Protein AF-A0A2N0YYN2-F1 (afdb_monomer_lite)

InterPro domains:
  IPR015915 Kelch-type beta-propeller [G3DSA:2.120.10.80] (4-138)
  IPR015915 Kelch-type beta-propeller [SSF117281] (24-79)

Sequence (158 aa):
MNWEFVTIPNTLSGDALEVFIEIINNKLYYVARGSNSIGCYDLVSGTWSSFVSIPEIMTSKPSLVVYNSKLYLLHNTNNSLTTSWGTLGRSATAIREVNLTDLSFSNVVELQSSTGLHYTCPVEYKGDLYMSFSEDRRKLNKDQLRSNIGFFPIVFSQ

Radius of gyration: 16.11 Å; chains: 1; bounding box: 48×36×47 Å

Structure (mmCIF, N/CA/C/O backbone):
data_AF-A0A2N0YYN2-F1
#
_entry.id   AF-A0A2N0YYN2-F1
#
loop_
_atom_site.group_PDB
_atom_site.id
_atom_site.type_symbol
_atom_site.label_atom_id
_atom_site.label_alt_id
_atom_site.label_comp_id
_atom_site.label_asym_id
_atom_site.label_entity_id
_atom_site.label_seq_id
_atom_site.pdbx_PDB_ins_code
_atom_site.Cartn_x
_atom_site.Cartn_y
_atom_site.Cartn_z
_atom_site.occupancy
_atom_site.B_iso_or_equiv
_atom_site.auth_seq_id
_atom_site.auth_comp_id
_atom_site.auth_asym_id
_atom_site.auth_atom_id
_atom_site.pdbx_PDB_model_num
ATOM 1 N N . MET A 1 1 ? -27.983 2.858 9.299 1.00 75.75 1 MET A N 1
ATOM 2 C CA . MET A 1 1 ? -26.545 2.955 8.981 1.00 75.75 1 MET A CA 1
ATOM 3 C C . MET A 1 1 ? -26.087 4.312 9.468 1.00 75.75 1 MET A C 1
ATOM 5 O O . MET A 1 1 ? -26.654 5.301 9.020 1.00 75.75 1 MET A O 1
ATOM 9 N N . ASN A 1 2 ? -25.158 4.345 10.420 1.00 89.12 2 ASN A N 1
ATOM 10 C CA . ASN A 1 2 ? -24.594 5.587 10.943 1.00 89.12 2 ASN A CA 1
ATOM 11 C C . ASN A 1 2 ? -23.218 5.776 10.309 1.00 89.12 2 ASN A C 1
ATOM 13 O O . ASN A 1 2 ? -22.480 4.805 10.156 1.00 89.12 2 ASN A O 1
ATOM 17 N N . TRP A 1 3 ? -22.913 7.004 9.907 1.00 88.56 3 TRP A N 1
ATOM 18 C CA . TRP A 1 3 ? -21.588 7.373 9.427 1.00 88.56 3 TRP A CA 1
ATOM 19 C C . TRP A 1 3 ? -20.784 7.925 10.598 1.00 88.56 3 TRP A C 1
ATOM 21 O O . TRP A 1 3 ? -21.277 8.785 11.328 1.00 88.56 3 TRP A O 1
ATOM 31 N N . GLU A 1 4 ? -19.555 7.450 10.750 1.00 86.88 4 GLU A N 1
ATOM 32 C CA . GLU A 1 4 ? -18.588 7.971 11.712 1.00 86.88 4 GLU A CA 1
ATOM 33 C C . GLU A 1 4 ? -17.430 8.617 10.952 1.00 86.88 4 GLU A C 1
ATOM 35 O O . GLU A 1 4 ? -17.002 8.123 9.907 1.00 86.88 4 GLU A O 1
ATOM 40 N N . PHE A 1 5 ? -16.943 9.745 11.465 1.00 89.00 5 PHE A N 1
ATOM 41 C CA . PHE A 1 5 ? -15.829 10.479 10.877 1.00 89.00 5 PHE A CA 1
ATOM 42 C C . PHE A 1 5 ? -14.621 10.373 11.801 1.00 89.00 5 PHE A C 1
ATOM 44 O O . PHE A 1 5 ? -14.684 10.783 12.959 1.00 89.00 5 PHE A O 1
ATOM 51 N N . VAL A 1 6 ? -13.516 9.853 11.272 1.00 89.38 6 VAL A N 1
ATOM 52 C CA . VAL A 1 6 ? -12.231 9.782 11.970 1.00 89.38 6 VAL A CA 1
ATOM 53 C C . VAL A 1 6 ? -11.255 10.721 11.275 1.00 89.38 6 VAL A C 1
ATOM 55 O O . VAL A 1 6 ? -11.018 10.610 10.073 1.00 89.38 6 VAL A O 1
ATOM 58 N N . THR A 1 7 ? -10.682 11.647 12.039 1.00 89.75 7 THR A N 1
ATOM 59 C CA . THR A 1 7 ? -9.686 12.595 11.534 1.00 89.75 7 THR A CA 1
ATOM 60 C C . THR A 1 7 ? -8.284 12.018 11.692 1.00 89.75 7 THR A C 1
ATOM 62 O O . THR A 1 7 ? -7.961 11.386 12.700 1.00 89.75 7 THR A O 1
ATOM 65 N N . ILE A 1 8 ? -7.436 12.254 10.695 1.00 87.50 8 ILE A N 1
ATOM 66 C CA . ILE A 1 8 ? -6.016 11.904 10.745 1.00 87.50 8 ILE A CA 1
ATOM 67 C C . ILE A 1 8 ? -5.304 12.883 11.697 1.00 87.50 8 ILE A C 1
ATOM 69 O O . ILE A 1 8 ? -5.593 14.082 11.647 1.00 87.50 8 ILE A O 1
ATOM 73 N N . PRO A 1 9 ? -4.380 12.430 12.562 1.00 85.94 9 PRO A N 1
ATOM 74 C CA . PRO A 1 9 ? -3.667 13.314 13.474 1.00 85.94 9 PRO A CA 1
ATOM 75 C C . PRO A 1 9 ? -2.892 14.397 12.717 1.00 85.94 9 PRO A C 1
ATOM 77 O O . PRO A 1 9 ? -2.238 14.120 11.712 1.00 85.94 9 PRO A O 1
ATOM 80 N N . ASN A 1 10 ? -2.893 15.624 13.243 1.00 80.00 10 ASN A N 1
ATOM 81 C CA . ASN A 1 10 ? -2.135 16.752 12.683 1.00 80.00 10 ASN A CA 1
ATOM 82 C C . ASN A 1 10 ? -0.625 16.674 13.007 1.00 80.00 10 ASN A C 1
ATOM 84 O O . ASN A 1 10 ? 0.011 17.673 13.329 1.00 80.00 10 ASN A O 1
ATOM 88 N N . THR A 1 11 ? -0.068 15.462 13.015 1.00 76.12 11 THR A N 1
ATOM 89 C CA . THR A 1 11 ? 1.354 15.178 13.261 1.00 76.12 11 THR A CA 1
ATOM 90 C C . THR A 1 11 ? 2.124 14.917 11.970 1.00 76.12 11 THR A C 1
ATOM 92 O O . THR A 1 11 ? 3.347 14.794 11.999 1.00 76.12 11 THR A O 1
ATOM 95 N N . LEU A 1 12 ? 1.424 14.835 10.837 1.00 74.56 12 LEU A N 1
ATOM 96 C CA . LEU A 1 12 ? 2.025 14.671 9.522 1.00 74.56 12 LEU A CA 1
ATOM 97 C C . LEU A 1 12 ? 2.669 15.982 9.061 1.00 74.56 12 LEU A C 1
ATOM 99 O O . LEU A 1 12 ? 2.037 17.035 9.082 1.00 74.56 12 LEU A O 1
ATOM 103 N N . SER A 1 13 ? 3.920 15.913 8.610 1.00 70.56 13 SER A N 1
ATOM 104 C CA . SER A 1 13 ? 4.535 16.989 7.835 1.00 70.56 13 SER A CA 1
ATOM 105 C C . SER A 1 13 ? 4.168 16.835 6.354 1.00 70.56 13 SER A C 1
ATOM 107 O O . SER A 1 13 ? 4.071 15.718 5.851 1.00 70.56 13 SER A O 1
ATOM 109 N N . GLY A 1 14 ? 3.971 17.950 5.645 1.00 73.25 14 GLY A N 1
ATOM 110 C CA . GLY A 1 14 ? 3.668 17.957 4.207 1.00 73.25 14 GLY A CA 1
ATOM 111 C C . GLY A 1 14 ? 2.183 17.806 3.851 1.00 73.25 14 GLY A C 1
ATOM 112 O O . GLY A 1 14 ? 1.323 17.615 4.708 1.00 73.25 14 GLY A O 1
ATOM 113 N N . ASP A 1 15 ? 1.880 17.921 2.556 1.00 76.94 15 ASP A N 1
ATOM 114 C CA . ASP A 1 15 ? 0.510 17.855 2.040 1.00 76.94 15 ASP A CA 1
ATOM 115 C C . ASP A 1 15 ? 0.011 16.403 1.955 1.00 76.94 15 ASP A C 1
ATOM 117 O O . ASP A 1 15 ? 0.682 15.525 1.411 1.00 76.94 15 ASP A O 1
ATOM 121 N N . ALA A 1 16 ? -1.216 16.131 2.399 1.00 77.56 16 ALA A N 1
ATOM 122 C CA . ALA A 1 16 ? -1.868 14.846 2.151 1.00 77.56 16 ALA A CA 1
ATOM 123 C C . ALA A 1 16 ? -2.356 14.768 0.691 1.00 77.56 16 ALA A C 1
ATOM 125 O O . ALA A 1 16 ? -3.507 15.060 0.374 1.00 77.56 16 ALA A O 1
ATOM 126 N N . LEU A 1 17 ? -1.456 14.392 -0.219 1.00 83.00 17 LEU A N 1
ATOM 127 C CA . LEU A 1 17 ? -1.764 14.167 -1.634 1.00 83.00 17 LEU A CA 1
ATOM 128 C C . LEU A 1 17 ? -1.956 12.677 -1.914 1.00 83.00 17 LEU A C 1
ATOM 130 O O . LEU A 1 17 ? -1.156 11.875 -1.442 1.00 83.00 17 LEU A O 1
ATOM 134 N N . GLU A 1 18 ? -2.945 12.336 -2.747 1.00 87.12 18 GLU A N 1
ATOM 135 C CA . GLU A 1 18 ? -3.150 10.978 -3.283 1.00 87.12 18 GLU A CA 1
ATOM 136 C C . GLU A 1 18 ? -3.145 9.901 -2.175 1.00 87.12 18 GLU A C 1
ATOM 138 O O . GLU A 1 18 ? -2.177 9.165 -1.993 1.00 87.12 18 GLU A O 1
ATOM 143 N N . VAL A 1 19 ? -4.242 9.856 -1.415 1.00 88.56 19 VAL A N 1
ATOM 144 C CA . VAL A 1 19 ? -4.428 9.000 -0.233 1.00 88.56 19 VAL A CA 1
ATOM 145 C C . VAL A 1 19 ? -4.819 7.572 -0.606 1.00 88.56 19 VAL A C 1
ATOM 147 O O . VAL A 1 19 ? -5.607 7.365 -1.532 1.00 88.56 19 VAL A O 1
ATOM 150 N N . PHE A 1 20 ? -4.340 6.613 0.187 1.00 93.81 20 PHE A N 1
ATOM 151 C CA . PHE A 1 20 ? -4.833 5.240 0.210 1.00 93.81 20 PHE A CA 1
ATOM 152 C C . PHE A 1 20 ? -5.036 4.721 1.611 1.00 93.81 20 PHE A C 1
ATOM 154 O O . PHE A 1 20 ? -4.330 5.102 2.547 1.00 93.81 20 PHE A O 1
ATOM 161 N N . ILE A 1 21 ? -5.972 3.783 1.691 1.00 95.19 21 ILE A N 1
ATOM 162 C CA . ILE A 1 21 ? -6.216 2.985 2.873 1.00 95.19 21 ILE A CA 1
ATOM 163 C C . ILE A 1 21 ? -6.298 1.512 2.502 1.00 95.19 21 ILE A C 1
ATOM 165 O O . ILE A 1 21 ? -6.686 1.180 1.384 1.00 95.19 21 ILE A O 1
ATOM 169 N N . GLU A 1 22 ? -5.963 0.655 3.454 1.00 97.31 22 GLU A N 1
ATOM 170 C CA . GLU A 1 22 ? -6.217 -0.781 3.381 1.00 97.31 22 GLU A CA 1
ATOM 171 C C . GLU A 1 22 ? -6.487 -1.320 4.788 1.00 97.31 22 GLU A C 1
ATOM 173 O O . GLU A 1 22 ? -5.978 -0.767 5.767 1.00 97.31 22 GLU A O 1
ATOM 178 N N . ILE A 1 23 ? -7.304 -2.366 4.911 1.00 97.06 23 ILE A N 1
ATOM 179 C CA . ILE A 1 23 ? -7.708 -2.913 6.212 1.00 97.06 23 ILE A CA 1
ATOM 180 C C . ILE A 1 23 ? -7.200 -4.346 6.375 1.00 97.06 23 ILE A C 1
ATOM 182 O O . ILE A 1 23 ? -7.495 -5.224 5.571 1.00 97.06 23 ILE A O 1
ATOM 186 N N . ILE A 1 24 ? -6.496 -4.604 7.478 1.00 97.75 24 ILE A N 1
ATOM 187 C CA . ILE A 1 24 ? -6.104 -5.952 7.911 1.00 97.75 24 ILE A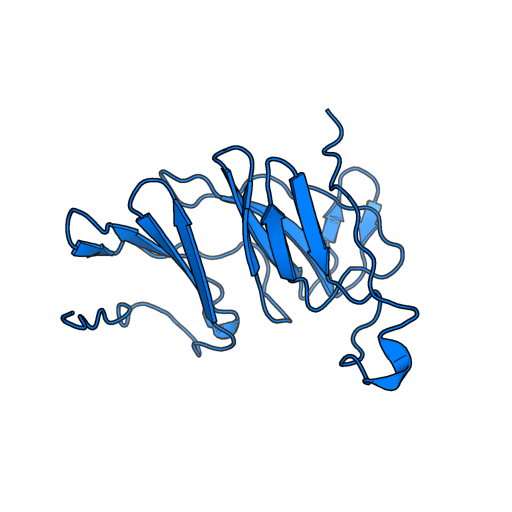 CA 1
ATOM 188 C C . ILE A 1 24 ? -6.074 -6.026 9.438 1.00 97.75 24 ILE A C 1
ATOM 190 O O . ILE A 1 24 ? -5.675 -5.075 10.103 1.00 97.75 24 ILE A O 1
ATOM 194 N N . ASN A 1 25 ? -6.505 -7.155 10.009 1.00 96.81 25 ASN A N 1
ATOM 195 C CA . ASN A 1 25 ? -6.457 -7.428 11.453 1.00 96.81 25 ASN A CA 1
ATOM 196 C C . ASN A 1 25 ? -7.071 -6.315 12.329 1.00 96.81 25 ASN A C 1
ATOM 198 O O . ASN A 1 25 ? -6.479 -5.907 13.326 1.00 96.81 25 ASN A O 1
ATOM 202 N N . ASN A 1 26 ? -8.255 -5.817 11.951 1.00 97.19 26 ASN A N 1
ATOM 203 C CA . ASN A 1 26 ? -8.953 -4.705 12.616 1.00 97.19 26 ASN A CA 1
ATOM 204 C C . ASN A 1 26 ? -8.141 -3.400 12.696 1.00 97.19 26 ASN A C 1
ATOM 206 O O . ASN A 1 26 ? -8.391 -2.557 13.557 1.00 97.19 26 ASN A O 1
ATOM 210 N N . LYS A 1 27 ? -7.182 -3.212 11.791 1.00 97.56 27 LYS A N 1
ATOM 211 C CA . LYS A 1 27 ? -6.423 -1.974 11.650 1.00 97.56 27 LYS A CA 1
ATOM 212 C C . LYS A 1 27 ? -6.587 -1.434 10.238 1.00 97.56 27 LYS A C 1
ATOM 214 O O . LYS A 1 27 ? -6.484 -2.179 9.265 1.00 97.56 27 LYS A O 1
ATOM 219 N N . LEU A 1 28 ? -6.841 -0.136 10.140 1.00 97.31 28 LEU A N 1
ATOM 220 C CA . LEU A 1 28 ? -6.830 0.612 8.889 1.00 97.31 28 LEU A CA 1
ATOM 221 C C . LEU A 1 28 ? -5.450 1.234 8.728 1.00 97.31 28 LEU A C 1
ATOM 223 O O . LEU A 1 28 ? -5.034 2.042 9.551 1.00 97.31 28 LEU A O 1
ATOM 227 N N . TYR A 1 29 ? -4.744 0.872 7.670 1.00 97.56 29 TYR A N 1
ATOM 228 C CA . TYR A 1 29 ? -3.454 1.444 7.312 1.00 97.56 29 TYR A CA 1
ATOM 229 C C . TYR A 1 29 ? -3.683 2.597 6.355 1.00 97.56 29 TYR A C 1
ATOM 231 O O . TYR A 1 29 ? -4.495 2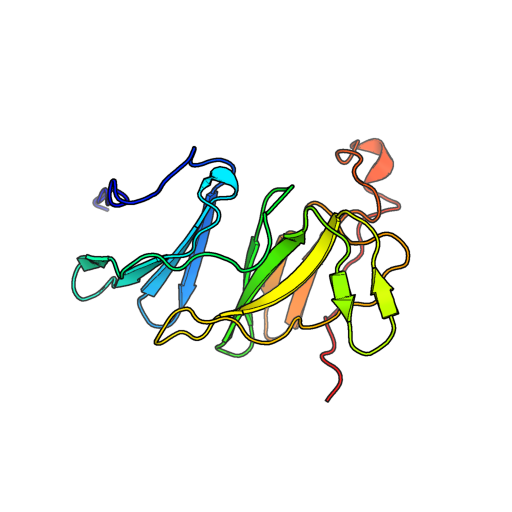.484 5.445 1.00 97.56 29 TYR A O 1
ATOM 239 N N . TYR A 1 30 ? -2.985 3.704 6.571 1.00 95.38 30 TYR A N 1
ATOM 240 C CA . TYR A 1 30 ? -3.125 4.937 5.811 1.00 95.38 30 TYR A CA 1
ATOM 241 C C . TYR A 1 30 ? -1.769 5.360 5.263 1.00 95.38 30 TYR A C 1
ATOM 243 O O . TYR A 1 30 ? -0.789 5.439 6.007 1.00 95.38 30 TYR A O 1
ATOM 251 N N . VAL A 1 31 ? -1.737 5.706 3.980 1.00 94.38 31 VAL A N 1
ATOM 252 C CA . VAL A 1 31 ? -0.577 6.318 3.332 1.00 94.38 31 VAL A CA 1
ATOM 253 C C . VAL A 1 31 ? -1.021 7.481 2.452 1.00 94.38 31 VAL A C 1
ATOM 255 O O . VAL A 1 31 ? -2.060 7.427 1.792 1.00 94.38 31 VAL A O 1
ATOM 258 N N . ALA A 1 32 ? -0.212 8.536 2.421 1.00 90.56 32 ALA A N 1
ATOM 259 C CA . ALA A 1 32 ? -0.367 9.641 1.486 1.00 90.56 32 ALA A CA 1
ATOM 260 C C . ALA A 1 32 ? 0.988 10.001 0.882 1.00 90.56 32 ALA A C 1
ATOM 262 O O . ALA A 1 32 ? 2.006 10.020 1.577 1.00 90.56 32 ALA A O 1
ATOM 263 N N . ARG A 1 33 ? 1.002 10.322 -0.416 1.00 88.75 33 ARG A N 1
ATOM 264 C CA . ARG A 1 33 ? 2.237 10.627 -1.145 1.00 88.75 33 ARG A CA 1
ATOM 265 C C . ARG A 1 33 ? 3.001 11.787 -0.509 1.00 88.75 33 ARG A C 1
ATOM 267 O O . ARG A 1 33 ? 4.202 11.687 -0.293 1.00 88.75 33 ARG A O 1
ATOM 274 N N . GLY A 1 34 ? 2.318 12.900 -0.249 1.00 85.69 34 GLY A N 1
ATOM 275 C CA . GLY A 1 34 ? 2.994 14.134 0.158 1.00 85.69 34 GLY A CA 1
ATOM 276 C C . GLY A 1 34 ? 3.444 14.166 1.622 1.00 85.69 34 GLY A C 1
ATOM 277 O O . GLY A 1 34 ? 4.368 14.914 1.925 1.00 85.69 34 GLY A O 1
ATOM 278 N N . SER A 1 35 ? 2.892 13.313 2.496 1.00 89.06 35 SER A N 1
ATOM 279 C CA . SER A 1 35 ? 3.398 13.149 3.868 1.00 89.06 35 SER A CA 1
ATOM 280 C C . SER A 1 35 ? 4.553 12.152 3.985 1.00 89.06 35 SER A C 1
ATOM 282 O O . SER A 1 35 ? 5.188 12.056 5.034 1.00 89.06 35 SER A O 1
ATOM 284 N N . ASN A 1 36 ? 4.804 11.372 2.928 1.00 91.94 36 ASN A N 1
ATOM 285 C CA . ASN A 1 36 ? 5.827 10.330 2.855 1.00 91.94 36 ASN A CA 1
ATOM 286 C C . ASN A 1 36 ? 5.894 9.398 4.079 1.00 91.94 36 ASN A C 1
ATOM 288 O O . ASN A 1 36 ? 6.973 8.969 4.489 1.00 91.94 36 ASN A O 1
ATOM 292 N N . SER A 1 37 ? 4.739 9.118 4.682 1.00 93.00 37 SER A N 1
ATOM 293 C CA . SER A 1 37 ? 4.638 8.404 5.953 1.00 93.00 37 SER A CA 1
ATOM 294 C C . SER A 1 37 ? 3.441 7.462 5.950 1.00 93.00 37 SER A C 1
ATOM 296 O O . SER A 1 37 ? 2.420 7.748 5.318 1.00 93.00 37 SER A O 1
ATOM 298 N N . ILE A 1 38 ? 3.560 6.367 6.696 1.00 95.12 38 ILE A N 1
ATOM 299 C CA . ILE A 1 38 ? 2.482 5.415 6.964 1.00 95.12 38 ILE A CA 1
ATOM 300 C C . ILE A 1 38 ? 2.055 5.510 8.429 1.00 95.12 38 ILE A C 1
ATOM 302 O O . ILE A 1 38 ? 2.880 5.725 9.316 1.00 95.12 38 ILE A O 1
ATOM 306 N N . GLY A 1 39 ? 0.764 5.346 8.685 1.00 95.44 39 GLY A N 1
ATOM 307 C CA . GLY A 1 39 ? 0.209 5.186 10.027 1.00 95.44 39 GLY A CA 1
ATOM 308 C C . GLY A 1 39 ? -0.905 4.152 10.005 1.00 95.44 39 GLY A C 1
ATOM 309 O O . GLY A 1 39 ? -1.410 3.809 8.934 1.00 95.44 39 GLY A O 1
ATOM 310 N N . CYS A 1 40 ? -1.305 3.657 11.173 1.00 96.88 40 CYS A N 1
ATOM 311 C CA . CYS A 1 40 ? -2.475 2.795 11.280 1.00 96.88 40 CYS A CA 1
ATOM 312 C C . CYS A 1 40 ? -3.441 3.282 12.359 1.00 96.88 40 CYS A C 1
ATOM 314 O O . CYS A 1 40 ? -3.035 3.838 13.380 1.00 96.88 40 CYS A O 1
ATOM 316 N N . TYR A 1 41 ? -4.727 3.075 12.114 1.00 97.31 41 TYR A N 1
ATOM 317 C CA . TYR A 1 41 ? -5.810 3.324 13.046 1.00 97.31 41 TYR A CA 1
ATOM 318 C C . TYR A 1 41 ? -6.362 1.986 13.523 1.00 97.31 41 TYR A C 1
ATOM 320 O O . TYR A 1 41 ? -6.763 1.150 12.712 1.00 97.31 41 TYR A O 1
ATOM 328 N N . ASP A 1 42 ? -6.358 1.771 14.832 1.00 97.12 42 ASP A N 1
ATOM 329 C CA . ASP A 1 42 ? -6.960 0.592 15.439 1.00 97.12 42 ASP A CA 1
ATOM 330 C C . ASP A 1 42 ? -8.480 0.769 15.517 1.00 97.12 42 ASP A C 1
ATOM 332 O O . ASP A 1 42 ? -8.973 1.672 16.194 1.00 97.12 42 ASP A O 1
ATOM 336 N N . LEU A 1 43 ? -9.220 -0.087 14.809 1.00 96.19 43 LEU A N 1
ATOM 337 C CA . LEU A 1 43 ? -10.679 -0.009 14.712 1.00 96.19 43 LEU A CA 1
ATOM 338 C C . LEU A 1 43 ? -11.383 -0.476 15.995 1.00 96.19 43 LEU A C 1
ATOM 340 O O . LEU A 1 43 ? -12.580 -0.244 16.139 1.00 96.19 43 LEU A O 1
ATOM 344 N N . VAL A 1 44 ? -10.673 -1.139 16.915 1.00 96.19 44 VAL A N 1
ATOM 345 C CA . VAL A 1 44 ? -11.226 -1.615 18.189 1.00 96.19 44 VAL A CA 1
ATOM 346 C C . VAL A 1 44 ? -11.028 -0.571 19.280 1.00 96.19 44 VAL A C 1
ATOM 348 O O . VAL A 1 44 ? -11.981 -0.225 19.975 1.00 96.19 44 VAL A O 1
ATOM 351 N N . SER A 1 45 ? -9.803 -0.062 19.446 1.00 96.62 45 SER A N 1
ATOM 352 C CA . SER A 1 45 ? -9.509 0.945 20.477 1.00 96.62 45 SER A CA 1
ATOM 353 C C . SER A 1 45 ? -9.815 2.375 20.036 1.00 96.62 45 SER A C 1
ATOM 355 O O . SER A 1 45 ? -9.887 3.268 20.879 1.00 96.62 45 SER A O 1
ATOM 357 N N . GLY A 1 46 ? -9.983 2.611 18.734 1.00 95.3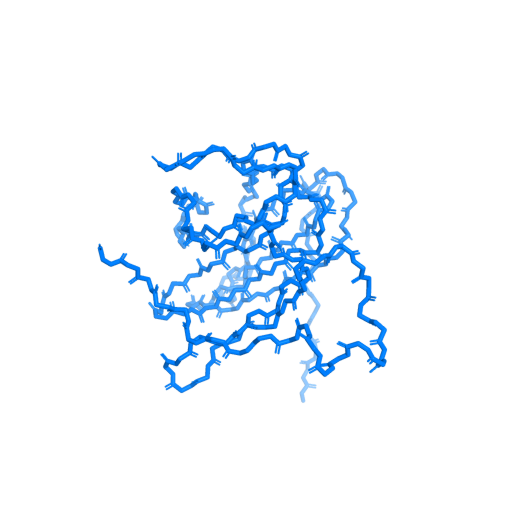1 46 GLY A N 1
ATOM 358 C CA . GLY A 1 46 ? -10.280 3.926 18.180 1.00 95.31 46 GLY A CA 1
ATOM 359 C C . GLY A 1 46 ? -9.088 4.887 18.205 1.00 95.31 46 GLY A C 1
ATOM 360 O O . GLY A 1 46 ? -9.274 6.102 18.297 1.00 95.31 46 GLY A O 1
ATOM 361 N N . THR A 1 47 ? -7.859 4.366 18.145 1.00 95.12 47 THR A N 1
ATOM 362 C CA . THR A 1 47 ? -6.622 5.147 18.318 1.00 95.12 47 THR A CA 1
ATOM 363 C C . THR A 1 47 ? -5.666 5.005 17.140 1.00 95.12 47 THR A C 1
ATOM 365 O O . THR A 1 47 ? -5.472 3.909 16.615 1.00 95.12 47 THR A O 1
ATOM 368 N N . TRP A 1 48 ? -5.000 6.103 16.777 1.00 96.25 48 TRP A N 1
ATOM 369 C CA . TRP A 1 48 ? -3.902 6.104 15.808 1.00 96.25 48 TRP A CA 1
ATOM 370 C C . TRP A 1 48 ? -2.581 5.644 16.432 1.00 96.25 48 TRP A C 1
ATOM 372 O O . TRP A 1 48 ? -2.281 5.973 17.580 1.00 96.25 48 TRP A O 1
ATOM 382 N N . SER A 1 49 ? -1.763 4.943 15.650 1.00 94.50 49 SER A N 1
ATOM 383 C CA . SER A 1 49 ? -0.343 4.750 15.938 1.00 94.50 49 SER A CA 1
ATOM 384 C C . SER A 1 49 ? 0.459 6.028 15.673 1.00 94.50 49 SER A C 1
ATOM 386 O O . SER A 1 49 ? -0.002 6.954 15.000 1.00 94.50 49 SER A O 1
ATOM 388 N N . SER A 1 50 ? 1.715 6.047 16.124 1.00 93.00 50 SER A N 1
ATOM 389 C CA . SER A 1 50 ? 2.707 6.967 15.562 1.00 93.00 50 SER A CA 1
ATOM 390 C C . SER A 1 50 ? 2.883 6.700 14.066 1.00 93.00 50 SER A C 1
ATOM 392 O O . SER A 1 50 ? 2.766 5.558 13.611 1.00 93.00 50 SER A O 1
ATOM 394 N N . PHE A 1 51 ? 3.166 7.759 13.312 1.00 93.75 51 PHE A N 1
ATOM 395 C CA . PHE A 1 51 ? 3.497 7.657 11.896 1.00 93.75 51 PHE A CA 1
ATOM 396 C C . PHE A 1 51 ? 4.977 7.336 11.715 1.00 93.75 51 PHE A C 1
ATOM 398 O O . PHE A 1 51 ? 5.823 7.837 12.458 1.00 93.75 51 PHE A O 1
ATOM 405 N N . VAL A 1 52 ? 5.276 6.515 10.714 1.00 94.06 52 VAL A N 1
ATOM 406 C CA . VAL A 1 52 ? 6.632 6.093 10.360 1.00 94.06 52 VAL A CA 1
ATOM 407 C C . VAL A 1 52 ? 6.946 6.559 8.944 1.00 94.06 52 VAL A C 1
ATOM 409 O O . VAL A 1 52 ? 6.135 6.393 8.031 1.00 94.06 52 VAL A O 1
ATOM 412 N N . SER A 1 53 ? 8.123 7.156 8.765 1.00 92.56 53 SER A N 1
ATOM 413 C CA . SER A 1 53 ? 8.593 7.627 7.462 1.00 92.56 53 SER A CA 1
ATOM 414 C C . SER A 1 53 ? 8.870 6.461 6.517 1.00 92.56 53 SER A C 1
ATOM 416 O O . SER A 1 53 ? 9.503 5.475 6.895 1.00 92.56 53 SER A O 1
ATOM 418 N N . ILE A 1 54 ? 8.456 6.608 5.262 1.00 92.25 54 ILE A N 1
ATOM 419 C CA . ILE A 1 54 ? 8.789 5.666 4.191 1.00 92.25 54 ILE A CA 1
ATOM 420 C C . ILE A 1 54 ? 10.235 5.938 3.728 1.00 92.25 54 ILE A C 1
ATOM 422 O O . ILE A 1 54 ? 10.588 7.110 3.556 1.00 92.25 54 ILE A O 1
ATOM 426 N N . PRO A 1 55 ? 11.086 4.905 3.532 1.00 88.00 55 PRO A N 1
ATOM 427 C CA . PRO A 1 55 ? 12.511 5.092 3.239 1.00 88.00 55 PRO A CA 1
ATOM 428 C C . PRO A 1 55 ? 12.798 5.923 1.982 1.00 88.00 55 PRO A C 1
ATOM 430 O O . PRO A 1 55 ? 13.738 6.716 1.970 1.00 88.00 55 PRO A O 1
ATOM 433 N N . GLU A 1 56 ? 11.997 5.769 0.925 1.00 87.19 56 GLU A N 1
ATOM 434 C CA . GLU A 1 56 ? 12.113 6.568 -0.293 1.00 87.19 56 GLU A CA 1
ATOM 435 C C . GLU A 1 56 ? 11.034 7.637 -0.395 1.00 87.19 56 GLU A C 1
ATOM 437 O O . GLU A 1 56 ? 9.898 7.459 0.041 1.00 87.19 56 GLU A O 1
ATOM 442 N N . ILE A 1 57 ? 11.374 8.739 -1.064 1.00 87.94 57 ILE A N 1
ATOM 443 C CA . ILE A 1 57 ? 10.392 9.763 -1.410 1.00 87.94 57 ILE A CA 1
ATOM 444 C C . ILE A 1 57 ? 9.504 9.231 -2.534 1.00 87.94 57 ILE A C 1
ATOM 446 O O . ILE A 1 57 ? 9.982 8.892 -3.624 1.00 87.94 57 ILE A O 1
ATOM 450 N N . MET A 1 58 ? 8.201 9.212 -2.279 1.00 88.56 58 MET A N 1
ATOM 451 C CA . MET A 1 58 ? 7.191 8.848 -3.264 1.00 88.56 58 MET A CA 1
ATOM 452 C C . MET A 1 58 ? 7.033 9.939 -4.331 1.00 88.56 58 MET A C 1
ATOM 454 O O . MET A 1 58 ? 6.765 11.100 -4.028 1.00 88.56 58 MET A O 1
ATOM 458 N N . THR A 1 59 ? 7.154 9.575 -5.610 1.00 84.88 59 THR A N 1
ATOM 459 C CA . THR A 1 59 ? 6.964 10.519 -6.737 1.00 84.88 59 THR A CA 1
ATOM 460 C C . THR A 1 59 ? 5.620 10.409 -7.435 1.00 84.88 59 THR A C 1
ATOM 462 O O . THR A 1 59 ? 5.245 11.291 -8.210 1.00 84.88 59 THR A O 1
ATOM 465 N N . SER A 1 60 ? 4.877 9.350 -7.157 1.00 82.75 60 SER A N 1
ATOM 466 C CA . SER A 1 60 ? 3.576 9.059 -7.744 1.00 82.75 60 SER A CA 1
ATOM 467 C C . SER A 1 60 ? 2.619 8.549 -6.674 1.00 82.75 60 SER A C 1
ATOM 469 O O . SER A 1 60 ? 3.010 8.317 -5.527 1.00 82.75 60 SER A O 1
ATOM 471 N N . LYS A 1 61 ? 1.362 8.403 -7.083 1.00 86.31 61 LYS A N 1
ATOM 472 C CA . LYS A 1 61 ? 0.292 7.782 -6.321 1.00 86.31 61 LYS A CA 1
ATOM 473 C C . LYS A 1 61 ? 0.761 6.414 -5.763 1.00 86.31 61 LYS A C 1
ATOM 475 O O . LYS A 1 61 ? 1.102 5.555 -6.578 1.00 86.31 61 LYS A O 1
ATOM 480 N N . PRO A 1 62 ? 0.810 6.214 -4.427 1.00 91.75 62 PRO A N 1
ATOM 481 C CA . PRO A 1 62 ? 1.171 4.922 -3.838 1.00 91.75 62 PRO A CA 1
ATOM 482 C C . PRO A 1 62 ? 0.048 3.896 -4.028 1.00 91.75 62 PRO A C 1
ATOM 484 O O . PRO A 1 62 ? -0.936 4.166 -4.704 1.00 91.75 62 PRO A O 1
ATOM 487 N N . SER A 1 63 ? 0.176 2.708 -3.453 1.00 93.31 63 SER A N 1
ATOM 488 C CA . SER A 1 63 ? -0.918 1.752 -3.263 1.00 93.31 63 SER A CA 1
ATOM 489 C C . SER A 1 63 ? -0.638 0.858 -2.068 1.00 93.31 63 SER A C 1
ATOM 491 O O . SER A 1 63 ? 0.519 0.563 -1.773 1.00 93.31 63 SER A O 1
ATOM 493 N N . LEU A 1 64 ? -1.703 0.411 -1.412 1.00 96.00 64 LEU A N 1
ATOM 494 C CA . LEU A 1 64 ? -1.667 -0.627 -0.389 1.00 96.00 64 LEU A CA 1
ATOM 495 C C . LEU A 1 64 ? -2.456 -1.835 -0.889 1.00 96.00 64 LEU A C 1
ATOM 497 O O . LEU A 1 64 ? -3.446 -1.658 -1.595 1.00 96.00 64 LEU A O 1
ATOM 501 N N . VAL A 1 65 ? -2.006 -3.039 -0.543 1.00 94.81 65 VAL A N 1
ATOM 502 C CA . VAL A 1 65 ? -2.761 -4.272 -0.794 1.00 94.81 65 VAL A CA 1
ATOM 503 C C . VAL A 1 65 ? -2.487 -5.304 0.284 1.00 94.81 65 VAL A C 1
ATOM 505 O O . VAL A 1 65 ? -1.344 -5.480 0.717 1.00 94.81 65 VAL A O 1
ATOM 508 N N . VAL A 1 66 ? -3.540 -6.006 0.691 1.00 95.62 66 VAL A N 1
ATOM 509 C CA . VAL A 1 66 ? -3.425 -7.212 1.507 1.00 95.62 66 VAL A CA 1
ATOM 510 C C . VAL A 1 66 ? -3.330 -8.429 0.602 1.00 95.62 66 VAL A C 1
ATOM 512 O O . VAL A 1 66 ? -4.190 -8.653 -0.241 1.00 95.62 66 VAL A O 1
ATOM 515 N N . TYR A 1 67 ? -2.293 -9.236 0.795 1.00 89.62 67 TYR A N 1
ATOM 516 C CA . TYR A 1 67 ? -2.111 -10.500 0.091 1.00 89.62 67 TYR A CA 1
ATOM 517 C C . TYR A 1 67 ? -1.437 -11.512 1.016 1.00 89.62 67 TYR A C 1
ATOM 519 O O . TYR A 1 67 ? -0.472 -11.173 1.697 1.00 89.62 67 TYR A O 1
ATOM 527 N N . ASN A 1 68 ? -1.951 -12.744 1.080 1.00 89.81 68 ASN A N 1
ATOM 528 C CA . ASN A 1 68 ? -1.442 -13.799 1.972 1.00 89.81 68 ASN A CA 1
ATOM 529 C C . ASN A 1 68 ? -1.246 -13.339 3.429 1.00 89.81 68 ASN A C 1
ATOM 531 O O . ASN A 1 68 ? -0.207 -13.584 4.040 1.00 89.81 68 ASN A O 1
ATOM 535 N N . SER A 1 69 ? -2.248 -12.638 3.975 1.00 92.94 69 SER A N 1
ATOM 536 C CA . SER A 1 69 ? -2.239 -12.096 5.347 1.00 92.94 69 SER A CA 1
ATOM 537 C C . SER A 1 69 ? -1.114 -11.092 5.640 1.00 92.94 69 SER A C 1
ATOM 539 O O . SER A 1 69 ? -0.826 -10.810 6.803 1.00 92.94 69 SER A O 1
ATOM 541 N N . LYS A 1 70 ? -0.503 -10.527 4.598 1.00 93.56 70 LYS A N 1
ATOM 542 C CA . LYS A 1 70 ? 0.530 -9.494 4.674 1.00 93.56 70 LYS A CA 1
ATOM 543 C C . LYS A 1 70 ? 0.052 -8.223 3.991 1.00 93.56 70 LYS A C 1
ATOM 545 O O . LYS A 1 70 ? -0.757 -8.285 3.069 1.00 93.56 70 LYS A O 1
ATOM 550 N N . LEU A 1 71 ? 0.567 -7.083 4.438 1.00 96.94 71 LEU A N 1
ATOM 551 C CA . LEU A 1 71 ? 0.313 -5.782 3.828 1.00 96.94 71 LEU A CA 1
ATOM 552 C C . LEU A 1 71 ? 1.523 -5.362 2.998 1.00 96.94 71 LEU A C 1
ATOM 554 O O . LEU A 1 71 ? 2.648 -5.377 3.496 1.00 96.94 71 LEU A O 1
ATOM 558 N N . TYR A 1 72 ? 1.284 -4.935 1.763 1.00 94.69 72 TYR A N 1
ATOM 559 C CA . TYR A 1 72 ? 2.321 -4.440 0.867 1.00 94.69 72 TYR A CA 1
ATOM 560 C C . TYR A 1 72 ? 2.073 -2.982 0.487 1.00 94.69 72 TYR A C 1
ATOM 562 O O . TYR A 1 72 ? 0.963 -2.618 0.102 1.00 94.69 72 TYR A O 1
ATOM 570 N N . LEU A 1 73 ? 3.126 -2.166 0.555 1.00 94.69 73 LEU A N 1
ATOM 571 C CA . LEU A 1 73 ? 3.175 -0.804 0.031 1.00 94.69 73 LEU A CA 1
ATOM 572 C C . LEU A 1 73 ? 3.864 -0.811 -1.333 1.00 94.69 73 LEU A C 1
ATOM 574 O O . LEU A 1 73 ? 5.005 -1.255 -1.447 1.00 94.69 73 LEU A O 1
ATOM 578 N N . LEU A 1 74 ? 3.191 -0.274 -2.347 1.00 92.38 74 LEU A N 1
ATOM 579 C CA . LEU A 1 74 ? 3.741 -0.053 -3.680 1.00 92.38 74 LEU A CA 1
ATOM 580 C C . LEU A 1 74 ? 3.873 1.449 -3.927 1.00 92.38 74 LEU A C 1
ATOM 582 O O . LEU A 1 74 ? 2.911 2.193 -3.738 1.00 92.38 74 LEU A O 1
ATOM 586 N N . HIS A 1 75 ? 5.039 1.9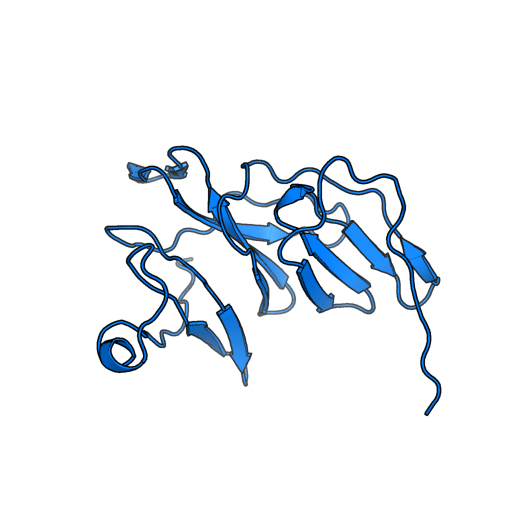12 -4.370 1.00 89.62 75 HIS A N 1
ATOM 587 C CA . HIS A 1 75 ? 5.245 3.319 -4.720 1.00 89.62 75 HIS A CA 1
ATOM 588 C C . HIS A 1 75 ? 6.407 3.512 -5.694 1.00 89.62 75 HIS A C 1
ATOM 590 O O . HIS A 1 75 ? 7.341 2.714 -5.734 1.00 89.62 75 HIS A O 1
ATOM 596 N N . ASN A 1 76 ? 6.385 4.602 -6.469 1.00 87.75 76 ASN A N 1
ATOM 597 C CA . ASN A 1 76 ? 7.549 4.991 -7.265 1.00 87.75 76 ASN A CA 1
ATOM 598 C C . ASN A 1 76 ? 8.514 5.856 -6.457 1.00 87.75 76 ASN A C 1
ATOM 600 O O . ASN A 1 76 ? 8.112 6.863 -5.868 1.00 87.75 76 ASN A O 1
ATOM 604 N N . THR A 1 77 ? 9.800 5.534 -6.524 1.00 85.62 77 THR A N 1
ATOM 605 C CA . THR A 1 77 ? 10.869 6.255 -5.827 1.00 85.62 77 THR A CA 1
ATOM 606 C C . THR A 1 77 ? 11.324 7.501 -6.601 1.00 85.62 77 THR A C 1
ATOM 608 O O . THR A 1 77 ? 11.209 7.585 -7.826 1.00 85.62 77 THR A O 1
ATOM 611 N N . ASN A 1 78 ? 11.851 8.519 -5.917 1.00 83.25 78 ASN A N 1
ATOM 612 C CA . ASN A 1 78 ? 12.386 9.723 -6.574 1.00 83.25 78 ASN A CA 1
ATOM 613 C C . ASN A 1 78 ? 13.816 9.588 -7.099 1.00 83.25 78 ASN A C 1
ATOM 615 O O . ASN A 1 78 ? 14.234 10.426 -7.903 1.00 83.25 78 ASN A O 1
ATOM 619 N N . ASN A 1 79 ? 14.514 8.544 -6.669 1.00 78.69 79 ASN A N 1
ATOM 620 C CA . ASN A 1 79 ? 15.916 8.269 -6.937 1.00 78.69 79 ASN A CA 1
ATOM 621 C C . ASN A 1 79 ? 16.067 6.900 -7.602 1.00 78.69 79 ASN A C 1
ATOM 623 O O . ASN A 1 79 ? 15.106 6.136 -7.704 1.00 78.69 79 ASN A O 1
ATOM 627 N N . SER A 1 80 ? 17.281 6.594 -8.051 1.00 78.50 80 SER A N 1
ATOM 628 C CA . SER A 1 80 ? 17.624 5.237 -8.458 1.00 78.50 80 SER A CA 1
ATOM 629 C C . SER A 1 80 ? 17.425 4.267 -7.296 1.00 78.50 80 SER A C 1
ATOM 631 O O . SER A 1 80 ? 17.729 4.600 -6.149 1.00 78.50 80 SER A O 1
ATOM 633 N N . LEU A 1 81 ? 16.925 3.075 -7.598 1.00 77.38 81 LEU A N 1
ATOM 634 C CA . LEU A 1 81 ? 16.700 2.028 -6.612 1.00 77.38 81 LEU A CA 1
ATOM 635 C C . LEU A 1 81 ? 17.747 0.932 -6.804 1.00 77.38 81 LEU A C 1
ATOM 637 O O . LEU A 1 81 ? 17.779 0.284 -7.850 1.00 77.38 81 LEU A O 1
ATOM 641 N N . THR A 1 82 ? 18.628 0.754 -5.820 1.00 77.44 82 THR A N 1
ATOM 642 C CA . THR A 1 82 ? 19.620 -0.328 -5.836 1.00 77.44 82 THR A CA 1
ATOM 643 C C . THR A 1 82 ? 18.975 -1.611 -5.327 1.00 77.44 82 THR A C 1
ATOM 645 O O . THR A 1 82 ? 18.456 -1.651 -4.215 1.00 77.44 82 THR A O 1
ATOM 648 N N . THR A 1 83 ? 19.026 -2.638 -6.164 1.00 70.62 83 THR A N 1
ATOM 649 C CA . THR A 1 83 ? 18.491 -3.987 -5.950 1.00 70.62 83 THR A CA 1
ATOM 650 C C . THR A 1 83 ? 19.637 -4.988 -5.850 1.00 70.62 83 THR A C 1
ATOM 652 O O . THR A 1 83 ? 20.798 -4.643 -6.088 1.00 70.62 83 THR A O 1
ATOM 655 N N . SER A 1 84 ? 19.323 -6.243 -5.537 1.00 71.19 84 SER A N 1
ATOM 656 C CA . SER A 1 84 ? 20.326 -7.317 -5.489 1.00 71.19 84 SER A CA 1
ATOM 657 C C . SER A 1 84 ? 21.003 -7.612 -6.843 1.00 71.19 84 SER A C 1
ATOM 659 O O . SER A 1 84 ? 22.134 -8.094 -6.867 1.00 71.19 84 SER A O 1
ATOM 661 N N . TRP A 1 85 ? 20.353 -7.290 -7.968 1.00 63.09 85 TRP A N 1
ATOM 662 C CA . TRP A 1 85 ? 20.814 -7.596 -9.333 1.00 63.09 85 TRP A CA 1
ATOM 663 C C . TRP A 1 85 ? 21.164 -6.359 -10.172 1.00 63.09 85 TRP A C 1
ATOM 665 O O . TRP A 1 85 ? 21.606 -6.496 -11.314 1.00 63.09 85 TRP A O 1
ATOM 675 N N . GLY A 1 86 ? 20.998 -5.148 -9.636 1.00 70.62 86 GLY A N 1
ATOM 676 C CA . GLY A 1 86 ? 21.388 -3.926 -10.335 1.00 70.62 86 GLY A CA 1
ATOM 677 C C . GLY A 1 86 ? 20.753 -2.651 -9.793 1.00 70.62 86 GLY A C 1
ATOM 678 O O . GLY A 1 86 ? 20.073 -2.635 -8.769 1.00 70.62 86 GLY A O 1
ATOM 679 N N . THR A 1 87 ? 20.970 -1.547 -10.498 1.00 77.50 87 THR A N 1
ATOM 680 C CA . THR A 1 87 ? 20.377 -0.251 -10.158 1.00 77.50 87 THR A CA 1
ATOM 681 C C . THR A 1 87 ? 19.281 0.080 -11.161 1.00 77.50 87 THR A C 1
ATOM 683 O O . THR A 1 87 ? 19.554 0.266 -12.346 1.00 77.50 87 THR A O 1
ATOM 686 N N . LEU A 1 88 ? 18.044 0.193 -10.682 1.00 72.12 88 LEU A N 1
ATOM 687 C CA . LEU A 1 88 ? 16.929 0.709 -11.465 1.00 72.12 88 LEU A CA 1
ATOM 688 C C . LEU A 1 88 ? 17.005 2.236 -11.534 1.00 72.12 88 LEU A C 1
ATOM 690 O O . LEU A 1 88 ? 17.387 2.898 -10.567 1.00 72.12 88 LEU A O 1
ATOM 694 N N . GLY A 1 89 ? 16.631 2.797 -12.684 1.00 72.62 89 GLY A N 1
ATOM 695 C CA . GLY A 1 89 ? 16.608 4.241 -12.896 1.00 72.62 89 GLY A CA 1
ATOM 696 C C . GLY A 1 89 ? 15.599 4.973 -12.004 1.00 72.62 89 GLY A C 1
ATOM 697 O O . GLY A 1 89 ? 14.846 4.382 -11.229 1.00 72.62 89 GLY A O 1
ATOM 698 N N . ARG A 1 90 ? 15.563 6.302 -12.138 1.00 72.00 90 ARG A 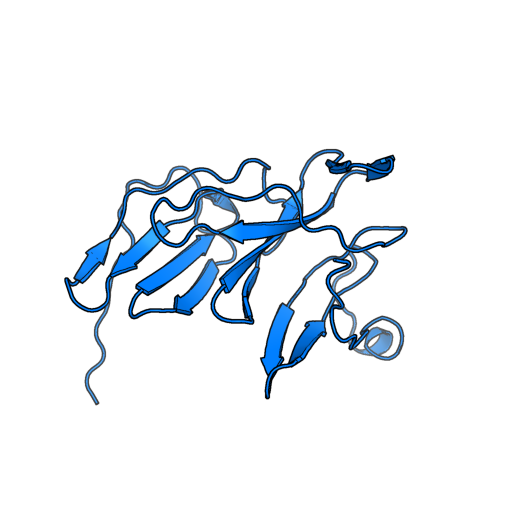N 1
ATOM 699 C CA . ARG A 1 90 ? 14.599 7.155 -11.433 1.00 72.00 90 ARG A CA 1
ATOM 700 C C . ARG A 1 90 ? 13.175 6.646 -11.659 1.00 72.00 90 ARG A C 1
ATOM 702 O O . ARG A 1 90 ? 12.794 6.422 -12.807 1.00 72.00 90 ARG A O 1
ATOM 709 N N . SER A 1 91 ? 12.345 6.654 -10.613 1.00 75.75 91 SER A N 1
ATOM 710 C CA . SER A 1 91 ? 10.931 6.228 -10.660 1.00 75.75 91 SER A CA 1
ATOM 711 C C . SER A 1 91 ? 10.703 4.725 -10.661 1.00 75.75 91 SER A C 1
ATOM 713 O O . SER A 1 91 ? 9.593 4.299 -10.973 1.00 75.75 91 SER A O 1
ATOM 715 N N . ALA A 1 92 ? 11.704 3.932 -10.289 1.00 80.19 92 ALA A N 1
ATOM 716 C CA . ALA A 1 92 ? 11.516 2.514 -10.033 1.00 80.19 92 ALA A CA 1
ATOM 717 C C . ALA A 1 92 ? 10.355 2.272 -9.054 1.00 80.19 92 ALA A C 1
ATOM 719 O O . ALA A 1 92 ? 10.110 3.079 -8.151 1.00 80.19 92 ALA A O 1
ATOM 720 N N . THR A 1 93 ? 9.626 1.177 -9.247 1.00 82.94 93 THR A N 1
ATOM 721 C CA . THR A 1 93 ? 8.575 0.738 -8.323 1.00 82.94 93 THR A CA 1
ATOM 722 C C . THR A 1 93 ? 9.223 -0.023 -7.183 1.00 82.94 93 THR A C 1
ATOM 724 O O . THR A 1 93 ? 9.831 -1.066 -7.408 1.00 82.94 93 THR A O 1
ATOM 727 N N . ALA A 1 94 ? 9.082 0.486 -5.967 1.00 86.06 94 ALA A N 1
ATOM 728 C CA . ALA A 1 94 ? 9.371 -0.267 -4.762 1.00 86.06 94 ALA A CA 1
ATOM 729 C C . ALA A 1 94 ? 8.082 -0.948 -4.295 1.00 86.06 94 ALA A C 1
ATOM 731 O O . ALA A 1 94 ? 7.040 -0.297 -4.186 1.00 86.06 94 ALA A O 1
ATOM 732 N N . ILE A 1 95 ? 8.161 -2.250 -4.025 1.00 88.06 95 ILE A N 1
ATOM 733 C CA . ILE A 1 95 ? 7.142 -3.003 -3.292 1.00 88.06 95 ILE A CA 1
ATOM 734 C C . ILE A 1 95 ? 7.773 -3.379 -1.957 1.00 88.06 95 ILE A C 1
ATOM 736 O O . ILE A 1 95 ? 8.867 -3.930 -1.933 1.00 88.06 95 ILE A O 1
ATOM 740 N N . ARG A 1 96 ? 7.139 -3.056 -0.837 1.00 90.50 96 ARG A N 1
ATOM 741 C CA . ARG A 1 96 ? 7.668 -3.347 0.501 1.00 90.50 96 ARG A CA 1
ATOM 742 C C . ARG A 1 96 ? 6.593 -4.027 1.324 1.00 90.50 96 ARG A C 1
ATOM 744 O O . ARG A 1 96 ? 5.461 -3.554 1.348 1.00 90.50 96 ARG A O 1
ATOM 751 N N . GLU A 1 97 ? 6.939 -5.115 2.000 1.00 93.62 97 GLU A N 1
ATOM 752 C CA . GLU A 1 97 ? 6.090 -5.651 3.061 1.00 93.62 97 GLU A CA 1
ATOM 753 C C . GLU A 1 97 ? 6.138 -4.683 4.247 1.00 93.62 97 GLU A C 1
ATOM 755 O O . GLU A 1 97 ? 7.214 -4.226 4.646 1.00 93.62 97 GLU A O 1
ATOM 760 N N . VAL A 1 98 ? 4.967 -4.350 4.781 1.00 96.69 98 VAL A N 1
ATOM 761 C CA . VAL A 1 98 ? 4.805 -3.525 5.977 1.00 96.69 98 VAL A CA 1
ATOM 762 C C . VAL A 1 98 ? 4.653 -4.453 7.172 1.00 96.69 98 VAL A C 1
ATOM 764 O O . VAL A 1 98 ? 3.723 -5.260 7.231 1.00 96.69 98 VAL A O 1
ATOM 767 N N . ASN A 1 99 ? 5.537 -4.318 8.154 1.00 97.00 99 ASN A N 1
ATOM 768 C CA . ASN A 1 99 ? 5.393 -5.002 9.427 1.00 97.00 99 ASN A CA 1
ATOM 769 C C . ASN A 1 99 ? 4.168 -4.444 10.168 1.00 97.00 99 ASN A C 1
ATOM 771 O O . ASN A 1 99 ? 4.094 -3.260 10.497 1.00 97.00 99 ASN A O 1
ATOM 775 N N . LEU A 1 100 ? 3.189 -5.306 10.439 1.00 97.06 100 LEU A N 1
ATOM 776 C CA . LEU A 1 100 ? 1.909 -4.901 11.025 1.00 97.06 100 LEU A CA 1
ATOM 777 C C . LEU A 1 100 ? 2.015 -4.454 12.495 1.00 97.06 100 LEU A C 1
ATOM 779 O O . LEU A 1 100 ? 1.060 -3.869 13.007 1.00 97.06 100 LEU A O 1
ATOM 783 N N . THR A 1 101 ? 3.134 -4.734 13.171 1.00 94.81 101 THR A N 1
ATOM 784 C CA . THR A 1 101 ? 3.369 -4.390 14.580 1.00 94.81 101 THR A CA 1
ATOM 785 C C . THR A 1 101 ? 4.013 -3.017 14.744 1.00 94.81 101 THR A C 1
ATOM 787 O O . THR A 1 101 ? 3.554 -2.238 15.575 1.00 94.81 101 THR A O 1
ATOM 790 N N . ASP A 1 102 ? 5.058 -2.715 13.973 1.00 96.00 102 ASP A N 1
ATOM 791 C CA . ASP A 1 102 ? 5.875 -1.504 14.151 1.00 96.00 102 ASP A CA 1
ATOM 792 C C . ASP A 1 102 ? 5.933 -0.592 12.915 1.00 96.00 102 ASP A C 1
ATOM 794 O O . ASP A 1 102 ? 6.584 0.451 12.955 1.00 96.00 102 ASP A O 1
ATOM 798 N N . LEU A 1 103 ? 5.232 -0.955 11.834 1.00 96.94 103 LEU A N 1
ATOM 799 C CA . LEU A 1 103 ? 5.213 -0.246 10.549 1.00 96.94 103 LEU A CA 1
ATOM 800 C C . LEU A 1 103 ? 6.586 -0.134 9.870 1.00 96.94 103 LEU A C 1
ATOM 802 O O . LEU A 1 103 ? 6.746 0.652 8.934 1.00 96.94 103 LEU A O 1
ATOM 806 N N . SER A 1 104 ? 7.574 -0.919 10.309 1.00 96.38 104 SER A N 1
ATOM 807 C CA . SER A 1 104 ? 8.843 -1.050 9.601 1.00 96.38 104 SER A CA 1
ATOM 808 C C . SER A 1 104 ? 8.643 -1.741 8.251 1.00 96.38 104 SER A C 1
ATOM 810 O O . SER A 1 104 ? 7.664 -2.455 8.022 1.00 96.38 104 SER A O 1
ATOM 812 N N . PHE A 1 105 ? 9.579 -1.515 7.332 1.00 93.69 105 PHE A N 1
ATOM 813 C CA . PHE A 1 105 ? 9.500 -2.035 5.973 1.00 93.69 105 PHE A CA 1
ATOM 814 C C . PHE A 1 105 ? 10.543 -3.123 5.744 1.00 93.69 105 PHE A C 1
ATOM 816 O O . PHE A 1 105 ? 11.700 -2.975 6.144 1.00 93.69 105 PHE A O 1
ATOM 823 N N . SER A 1 106 ? 10.159 -4.183 5.032 1.00 90.50 106 SER A N 1
ATOM 824 C CA . SER A 1 106 ? 11.113 -5.150 4.484 1.00 90.50 106 SER A CA 1
ATOM 825 C C . SER A 1 106 ? 12.072 -4.487 3.492 1.00 90.50 106 SER A C 1
ATOM 827 O O . SER A 1 106 ? 11.837 -3.367 3.031 1.00 90.50 106 SER A O 1
ATOM 829 N N . ASN A 1 107 ? 13.099 -5.223 3.056 1.00 85.12 107 ASN A N 1
ATOM 830 C CA . ASN A 1 107 ? 13.771 -4.918 1.789 1.00 85.12 107 ASN A CA 1
ATOM 831 C C . ASN A 1 107 ? 12.757 -4.869 0.634 1.00 85.12 107 ASN A C 1
ATOM 833 O O . ASN A 1 107 ? 11.648 -5.401 0.748 1.00 85.12 107 ASN A O 1
ATOM 837 N N . VAL A 1 108 ? 13.129 -4.215 -0.467 1.00 79.94 108 VAL A N 1
ATOM 838 C CA . VAL A 1 108 ? 12.258 -4.149 -1.643 1.00 79.94 108 VAL A CA 1
ATOM 839 C C . VAL A 1 108 ? 12.010 -5.558 -2.168 1.00 79.94 108 VAL A C 1
ATOM 841 O O . VAL A 1 108 ? 12.943 -6.314 -2.417 1.00 79.94 108 VAL A O 1
ATOM 844 N N . VAL A 1 109 ? 10.735 -5.890 -2.320 1.00 72.00 109 VAL A N 1
ATOM 845 C CA . VAL A 1 109 ? 10.256 -7.048 -3.055 1.00 72.00 109 VAL A CA 1
ATOM 846 C C . VAL A 1 109 ? 10.224 -6.656 -4.525 1.00 72.00 109 VAL A C 1
ATOM 848 O O . VAL A 1 109 ? 9.554 -5.705 -4.926 1.00 72.00 109 VAL A O 1
ATOM 851 N N . GLU A 1 110 ? 11.048 -7.316 -5.321 1.00 62.97 110 GLU A N 1
ATOM 852 C CA . GLU A 1 110 ? 11.415 -6.817 -6.641 1.00 62.97 110 GLU A CA 1
ATOM 853 C C . GLU A 1 110 ? 10.509 -7.405 -7.729 1.00 62.97 110 GLU A C 1
ATOM 855 O O . GLU A 1 110 ? 10.249 -8.606 -7.764 1.00 62.97 110 GLU A O 1
ATOM 860 N N . LEU A 1 111 ? 10.053 -6.548 -8.647 1.00 63.66 111 LEU A N 1
ATOM 861 C CA . LEU A 1 111 ? 9.375 -6.950 -9.877 1.00 63.66 111 LEU A CA 1
ATOM 862 C C . LEU A 1 111 ? 10.225 -6.494 -11.06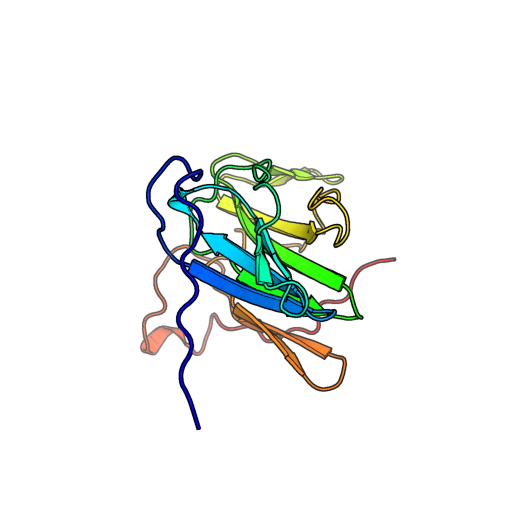5 1.00 63.66 111 LEU A C 1
ATOM 864 O O . LEU A 1 111 ? 10.566 -5.316 -11.182 1.00 63.66 111 LEU A O 1
ATOM 868 N N . GLN A 1 112 ? 10.603 -7.432 -11.934 1.00 59.78 112 GLN A N 1
ATOM 869 C CA . GLN A 1 112 ? 11.461 -7.144 -13.082 1.00 59.78 112 GLN A CA 1
ATOM 870 C C . GLN A 1 112 ? 10.688 -6.362 -14.156 1.00 59.78 112 GLN A C 1
ATOM 872 O O . GLN A 1 112 ? 9.725 -6.862 -14.728 1.00 59.78 112 GLN A O 1
ATOM 877 N N . SER A 1 113 ? 11.128 -5.135 -14.442 1.00 64.75 113 SER A N 1
ATOM 878 C CA . SER A 1 113 ? 10.634 -4.290 -15.537 1.00 64.75 113 SER A CA 1
ATOM 879 C C . SER A 1 113 ? 11.796 -3.488 -16.129 1.00 64.75 113 SER A C 1
ATOM 881 O O . SER A 1 113 ? 12.696 -3.070 -15.400 1.00 64.75 113 SER A O 1
ATOM 883 N N . SER A 1 114 ? 11.783 -3.247 -17.444 1.00 60.47 114 SER A N 1
ATOM 884 C CA . SER A 1 114 ? 12.818 -2.464 -18.138 1.00 60.47 114 SER A CA 1
ATOM 885 C C . SER A 1 114 ? 12.717 -0.953 -17.907 1.00 60.47 114 SER A C 1
ATOM 887 O O . SER A 1 114 ? 13.697 -0.238 -18.110 1.00 60.47 114 SER A O 1
ATOM 889 N N . THR A 1 115 ? 11.544 -0.452 -17.513 1.00 64.25 115 THR A N 1
ATOM 890 C CA . THR A 1 115 ? 11.256 0.991 -17.387 1.00 64.25 115 THR A CA 1
ATOM 891 C C . THR A 1 115 ? 10.659 1.382 -16.033 1.00 64.25 115 THR A C 1
ATOM 893 O O . THR A 1 115 ? 10.567 2.574 -15.737 1.00 64.25 115 THR A O 1
ATOM 896 N N . GLY A 1 116 ? 10.326 0.401 -15.186 1.00 68.56 116 GLY A N 1
ATOM 897 C CA . GLY A 1 116 ? 9.570 0.599 -13.951 1.00 68.56 116 GLY A CA 1
ATOM 898 C C . GLY A 1 116 ? 8.060 0.606 -14.205 1.00 68.56 116 GLY A C 1
ATOM 899 O O . GLY A 1 116 ? 7.603 0.809 -15.328 1.00 68.56 116 GLY A O 1
ATOM 900 N N . LEU A 1 117 ? 7.273 0.363 -13.155 1.00 77.62 117 LEU A N 1
ATOM 901 C CA . LEU A 1 117 ? 5.811 0.356 -13.228 1.00 77.62 117 LEU A CA 1
ATOM 902 C C . LEU A 1 117 ? 5.231 1.622 -12.601 1.00 77.62 117 LEU A C 1
ATOM 904 O O . LEU A 1 117 ? 5.578 1.996 -11.483 1.00 77.62 117 LEU A O 1
ATOM 908 N N . HIS A 1 118 ? 4.289 2.263 -13.267 1.00 78.25 118 HIS A N 1
ATOM 909 C CA . HIS A 1 118 ? 3.628 3.473 -12.799 1.00 78.25 118 HIS A CA 1
ATOM 910 C C . HIS A 1 118 ? 2.139 3.247 -12.587 1.00 78.25 118 HIS A C 1
ATOM 912 O O . HIS A 1 118 ? 1.541 2.355 -13.184 1.00 78.25 118 HIS A O 1
ATOM 918 N N . TYR A 1 119 ? 1.550 4.088 -11.729 1.00 78.75 119 TYR A N 1
ATOM 919 C CA . TYR A 1 119 ? 0.113 4.091 -11.439 1.00 78.75 119 TYR A CA 1
ATOM 920 C C . TYR A 1 119 ? -0.414 2.696 -11.089 1.00 78.75 119 TYR A C 1
ATOM 922 O O . TYR A 1 119 ? -1.450 2.270 -11.599 1.00 78.75 119 TYR A O 1
ATOM 930 N N . THR A 1 120 ? 0.337 1.979 -10.250 1.00 82.88 120 THR A N 1
ATOM 931 C CA . THR A 1 120 ? -0.025 0.627 -9.848 1.00 82.88 120 THR A CA 1
ATOM 932 C C . THR A 1 120 ? -1.356 0.653 -9.106 1.00 82.88 120 THR A C 1
ATOM 934 O O . THR A 1 120 ? -1.629 1.556 -8.319 1.00 82.88 120 THR A O 1
ATOM 937 N N . CYS A 1 121 ? -2.206 -0.328 -9.380 1.00 87.31 121 CYS A N 1
ATOM 938 C CA . CYS A 1 121 ? -3.421 -0.577 -8.617 1.00 87.31 121 CYS A CA 1
ATOM 939 C C . CYS A 1 121 ? -3.549 -2.094 -8.435 1.00 87.31 121 CYS A C 1
ATOM 941 O O . CYS A 1 121 ? -4.079 -2.776 -9.322 1.00 87.31 121 CYS A O 1
ATOM 943 N N . PRO A 1 122 ? -2.949 -2.628 -7.356 1.00 88.31 122 PRO A N 1
ATOM 944 C CA . PRO A 1 122 ? -3.046 -4.031 -6.985 1.00 88.31 122 PRO A CA 1
ATOM 945 C C . PRO A 1 122 ? -4.385 -4.352 -6.310 1.00 88.31 122 PRO A C 1
ATOM 947 O O . PRO A 1 122 ? -4.969 -3.506 -5.636 1.00 88.31 122 PRO A O 1
ATOM 950 N N . VAL A 1 123 ? -4.854 -5.585 -6.477 1.00 89.44 123 VAL A N 1
ATOM 951 C CA . VAL A 1 123 ? -6.040 -6.135 -5.818 1.00 89.44 123 VAL A CA 1
ATOM 952 C C . VAL A 1 123 ? -5.878 -7.642 -5.640 1.00 89.44 123 VAL A C 1
ATOM 954 O O . VAL A 1 123 ? -5.454 -8.343 -6.560 1.00 89.44 123 VAL A O 1
ATOM 957 N N . GLU A 1 124 ? -6.215 -8.148 -4.460 1.00 88.81 124 GLU A N 1
ATOM 958 C CA . GLU A 1 124 ? -6.339 -9.585 -4.226 1.00 88.81 124 GLU A CA 1
ATOM 959 C C . GLU A 1 124 ? -7.738 -10.058 -4.634 1.00 88.81 124 GLU A C 1
ATOM 961 O O . GLU A 1 124 ? -8.745 -9.398 -4.366 1.00 88.81 124 GLU A O 1
ATOM 966 N N . TYR A 1 125 ? -7.798 -11.196 -5.322 1.00 85.62 125 TYR A N 1
ATOM 967 C CA . TYR A 1 125 ? -9.049 -11.863 -5.644 1.00 85.62 125 TYR A CA 1
ATOM 968 C C . TYR A 1 125 ? -8.874 -13.383 -5.652 1.00 85.62 125 TYR A C 1
ATOM 970 O O . TYR A 1 125 ? -8.210 -13.938 -6.526 1.00 85.62 125 TYR A O 1
ATOM 978 N N . LYS A 1 126 ? -9.558 -14.061 -4.722 1.00 88.00 126 LYS A N 1
ATOM 979 C CA . LYS A 1 126 ? -9.619 -15.532 -4.608 1.00 88.00 126 LYS A CA 1
ATOM 980 C C . LYS A 1 126 ? -8.255 -16.214 -4.423 1.00 88.00 126 LYS A C 1
ATOM 982 O O . LYS A 1 126 ? -8.049 -17.322 -4.907 1.00 88.00 126 LYS A O 1
ATOM 987 N N . GLY A 1 127 ? -7.363 -15.588 -3.670 1.00 84.19 127 GLY A N 1
ATOM 988 C CA . GLY A 1 127 ? -6.027 -16.086 -3.361 1.00 84.19 127 GLY A CA 1
ATOM 989 C C . GLY A 1 127 ? -4.961 -15.669 -4.369 1.00 84.19 127 GLY A C 1
ATOM 990 O O . GLY A 1 127 ? -3.798 -15.987 -4.149 1.00 84.19 127 GLY A O 1
ATOM 991 N N . ASP A 1 128 ? -5.328 -14.933 -5.419 1.00 81.62 128 ASP A N 1
ATOM 992 C CA . ASP A 1 128 ? -4.400 -14.431 -6.428 1.00 81.62 128 ASP A CA 1
ATOM 993 C C . ASP A 1 128 ? -4.275 -12.907 -6.346 1.00 81.62 128 ASP A C 1
ATOM 995 O O . ASP A 1 128 ? -5.250 -12.189 -6.113 1.00 81.62 128 ASP A O 1
ATOM 999 N N . LEU A 1 129 ? -3.064 -12.401 -6.583 1.00 80.12 129 LEU A N 1
ATOM 1000 C CA . LEU A 1 129 ? -2.787 -10.971 -6.666 1.00 80.12 129 LEU A CA 1
ATOM 1001 C C . LEU A 1 129 ? -2.807 -10.515 -8.125 1.00 80.12 129 LEU A C 1
ATOM 1003 O O . LEU A 1 129 ? -1.987 -10.956 -8.930 1.00 80.12 129 LEU A O 1
ATOM 1007 N N . TYR A 1 130 ? -3.710 -9.592 -8.440 1.00 81.44 130 TYR A N 1
ATOM 1008 C CA . TYR A 1 130 ? -3.803 -8.912 -9.728 1.00 81.44 130 TYR A CA 1
ATOM 1009 C C . TYR A 1 130 ? -3.315 -7.476 -9.578 1.00 81.44 130 TYR A C 1
ATOM 1011 O O . TYR A 1 130 ? -3.465 -6.866 -8.524 1.00 81.44 130 TYR A O 1
ATOM 1019 N N . MET A 1 131 ? -2.749 -6.897 -10.632 1.00 81.75 131 MET A N 1
ATOM 1020 C CA . MET A 1 131 ? -2.298 -5.508 -10.609 1.00 81.75 131 MET A CA 1
ATOM 1021 C C . MET A 1 131 ? -2.422 -4.893 -11.991 1.00 81.75 131 MET A C 1
ATOM 1023 O O . MET A 1 131 ? -1.916 -5.456 -12.952 1.00 81.75 131 MET A O 1
ATOM 1027 N N . SER A 1 132 ? -3.037 -3.714 -12.069 1.00 81.88 132 SER A N 1
ATOM 1028 C CA . SER A 1 132 ? -2.902 -2.846 -13.243 1.00 81.88 132 SER A CA 1
ATOM 1029 C C . SER A 1 132 ? -1.734 -1.880 -13.053 1.00 81.88 132 SER A C 1
ATOM 1031 O O . SER A 1 132 ? -1.431 -1.490 -11.924 1.00 81.88 132 SER A O 1
ATOM 1033 N N . PHE A 1 133 ? -1.061 -1.520 -14.145 1.00 79.56 133 PHE A N 1
ATOM 1034 C CA . PHE A 1 133 ? 0.083 -0.607 -14.158 1.00 79.56 133 PHE A CA 1
ATOM 1035 C C . PHE A 1 133 ? 0.296 -0.016 -15.559 1.00 79.56 133 PHE A C 1
ATOM 1037 O O . PHE A 1 133 ? -0.298 -0.491 -16.525 1.00 79.56 133 PHE A O 1
ATOM 1044 N N . SER A 1 134 ? 1.164 0.991 -15.678 1.00 74.50 134 SER A N 1
ATOM 1045 C CA . SER A 1 134 ? 1.741 1.439 -16.951 1.00 74.50 134 SER A CA 1
ATOM 1046 C C . SER A 1 134 ? 3.267 1.346 -16.921 1.00 74.50 134 SER A C 1
ATOM 1048 O O . SER A 1 134 ? 3.897 1.690 -15.927 1.00 74.50 134 SER A O 1
ATOM 1050 N N . GLU A 1 135 ? 3.887 0.910 -18.015 1.00 70.81 135 GLU A N 1
ATOM 1051 C CA . GLU A 1 135 ? 5.357 0.857 -18.138 1.00 70.81 135 GLU A CA 1
ATOM 1052 C C . GLU A 1 135 ? 5.984 2.216 -18.488 1.00 70.81 135 GLU A C 1
ATOM 1054 O O . GLU A 1 135 ? 7.204 2.367 -18.527 1.00 70.81 135 GLU A O 1
ATOM 1059 N N . ASP A 1 136 ? 5.158 3.230 -18.747 1.00 66.06 136 ASP A N 1
ATOM 1060 C CA . ASP A 1 136 ? 5.585 4.611 -18.912 1.00 66.06 136 ASP A CA 1
ATOM 1061 C C . ASP A 1 136 ? 4.816 5.547 -17.965 1.00 66.06 136 ASP A C 1
ATOM 1063 O O . ASP A 1 136 ? 3.766 5.217 -17.412 1.00 66.06 136 ASP A O 1
ATOM 1067 N N . ARG A 1 137 ? 5.357 6.748 -17.739 1.00 63.72 137 ARG A N 1
ATOM 1068 C CA . ARG A 1 137 ? 4.716 7.791 -16.916 1.00 63.72 137 ARG A CA 1
ATOM 1069 C C . ARG A 1 137 ? 3.530 8.464 -17.620 1.00 63.72 137 ARG A C 1
ATOM 1071 O O . ARG A 1 137 ? 3.056 9.503 -17.152 1.00 63.72 137 ARG A O 1
ATOM 1078 N N . ARG A 1 138 ? 3.080 7.967 -18.777 1.00 58.91 138 ARG A N 1
ATOM 1079 C CA . ARG A 1 138 ? 1.975 8.606 -19.490 1.00 58.91 138 ARG A CA 1
ATOM 1080 C C . ARG A 1 138 ? 0.679 8.224 -18.788 1.00 58.91 138 ARG A C 1
ATOM 1082 O O . ARG A 1 138 ? 0.423 7.064 -18.492 1.00 58.91 138 ARG A O 1
ATOM 1089 N N . LYS A 1 139 ? -0.150 9.230 -18.507 1.00 55.50 139 LYS A N 1
ATOM 1090 C CA . LYS A 1 139 ? -1.526 9.001 -18.058 1.00 55.50 139 LYS A CA 1
ATOM 1091 C C . LYS A 1 139 ? -2.213 8.141 -19.120 1.00 55.50 139 LYS A C 1
ATOM 1093 O O . LYS A 1 139 ? -2.137 8.494 -20.296 1.00 55.50 139 LYS A O 1
ATOM 1098 N N . LEU A 1 140 ? -2.857 7.048 -18.709 1.00 50.19 140 LEU A N 1
ATOM 1099 C CA . LEU A 1 140 ? -3.567 6.144 -19.615 1.00 50.19 140 LEU A CA 1
ATOM 1100 C C . LEU A 1 140 ? -4.550 6.950 -20.479 1.00 50.19 140 LEU A C 1
ATOM 1102 O O . LEU A 1 140 ? -5.557 7.455 -19.981 1.00 50.19 140 LEU A O 1
ATOM 1106 N N . ASN A 1 141 ? -4.255 7.097 -21.772 1.00 49.66 141 ASN A N 1
ATOM 1107 C CA . ASN A 1 141 ? -5.250 7.546 -22.736 1.00 49.66 141 ASN A CA 1
ATOM 1108 C C . ASN A 1 141 ? -6.194 6.364 -23.005 1.00 49.66 141 ASN A C 1
ATOM 1110 O O . ASN A 1 141 ? -5.735 5.227 -23.120 1.00 49.66 141 ASN A O 1
ATOM 1114 N N . LYS A 1 142 ? -7.502 6.616 -23.129 1.00 48.22 142 LYS A N 1
ATOM 1115 C CA . LYS A 1 142 ? -8.517 5.587 -23.416 1.00 48.22 142 LYS A CA 1
ATOM 1116 C C . LYS A 1 142 ? -8.137 4.700 -24.616 1.00 48.22 142 LYS A C 1
ATOM 1118 O O . LYS A 1 142 ? -8.437 3.511 -24.624 1.00 48.22 142 LYS A O 1
ATOM 1123 N N . ASP A 1 143 ? -7.423 5.269 -25.588 1.00 50.91 143 ASP A N 1
ATOM 1124 C CA . ASP A 1 143 ? -7.011 4.587 -26.818 1.00 50.91 143 ASP A CA 1
ATOM 1125 C C . ASP A 1 143 ? -5.763 3.694 -26.620 1.00 50.91 143 ASP A C 1
ATOM 1127 O O . ASP A 1 143 ? -5.470 2.840 -27.451 1.00 50.91 143 ASP A O 1
ATOM 1131 N N . GLN A 1 144 ? -5.052 3.845 -25.494 1.00 42.22 144 GLN A N 1
ATOM 1132 C CA . GLN A 1 144 ? -3.860 3.075 -25.101 1.00 42.22 144 GLN A CA 1
ATOM 1133 C C . GLN A 1 144 ? -4.168 1.966 -24.076 1.00 42.22 144 GLN A C 1
ATOM 1135 O O . GLN A 1 144 ? -3.290 1.174 -23.733 1.00 42.22 144 GLN A O 1
ATOM 1140 N N . LEU A 1 145 ? -5.425 1.859 -23.620 1.00 46.38 145 LEU A N 1
ATOM 1141 C CA . LEU A 1 145 ? -5.875 0.836 -22.663 1.00 46.38 145 LEU A CA 1
ATOM 1142 C C . LEU A 1 145 ? -5.693 -0.604 -23.180 1.00 46.38 145 LEU A C 1
ATOM 1144 O O . LEU A 1 145 ? -5.670 -1.534 -22.383 1.00 46.38 145 LEU A O 1
ATOM 1148 N N . ARG A 1 146 ? -5.566 -0.803 -24.501 1.00 39.78 146 ARG A N 1
ATOM 1149 C CA . ARG A 1 146 ? -5.463 -2.135 -25.122 1.00 39.78 146 ARG A CA 1
ATOM 1150 C C . ARG A 1 146 ? -4.040 -2.694 -25.222 1.00 39.78 146 ARG A C 1
ATOM 1152 O O . ARG A 1 146 ? -3.916 -3.881 -25.498 1.00 39.78 146 ARG A O 1
ATOM 1159 N N . SER A 1 147 ? -2.992 -1.888 -25.026 1.00 44.81 147 SER A N 1
ATOM 1160 C CA . SER A 1 147 ? -1.597 -2.337 -25.206 1.00 44.81 147 SER A CA 1
ATOM 1161 C C . SER A 1 147 ? -0.751 -2.343 -23.931 1.00 44.81 147 SER A C 1
ATOM 1163 O O . SER A 1 147 ? 0.286 -2.992 -23.928 1.00 44.81 147 SER A O 1
ATOM 1165 N N . ASN A 1 148 ? -1.170 -1.640 -22.868 1.00 41.88 148 ASN A N 1
ATOM 1166 C CA . ASN A 1 148 ? -0.297 -1.342 -21.720 1.00 41.88 148 ASN A CA 1
ATOM 1167 C C . ASN A 1 148 ? -0.833 -1.828 -20.360 1.00 41.88 148 ASN A C 1
ATOM 1169 O O . ASN A 1 148 ? -0.216 -1.527 -19.345 1.00 41.88 148 ASN A O 1
ATOM 1173 N N . ILE A 1 149 ? -1.965 -2.543 -20.312 1.00 48.12 149 ILE A N 1
ATOM 1174 C CA . ILE A 1 149 ? -2.503 -3.112 -19.065 1.00 48.12 149 ILE A CA 1
ATOM 1175 C C . ILE A 1 149 ? -2.197 -4.608 -19.045 1.00 48.12 149 ILE A C 1
ATOM 1177 O O . ILE A 1 149 ? -2.836 -5.391 -19.747 1.00 48.12 149 ILE A O 1
ATOM 1181 N N . GLY A 1 150 ? -1.208 -4.994 -18.244 1.00 50.22 150 GLY A N 1
ATOM 1182 C CA . GLY A 1 150 ? -0.950 -6.388 -17.910 1.00 50.22 150 GLY A CA 1
ATOM 1183 C C . GLY A 1 150 ? -1.783 -6.825 -16.709 1.00 50.22 150 GLY A C 1
ATOM 1184 O O . GLY A 1 150 ? -1.939 -6.060 -15.765 1.00 50.22 150 GLY A O 1
ATOM 1185 N N . PHE A 1 151 ? -2.293 -8.055 -16.734 1.00 48.34 151 PHE A N 1
ATOM 1186 C CA . PHE A 1 151 ? -2.792 -8.758 -15.554 1.00 48.34 151 PHE A CA 1
ATOM 1187 C C . PHE A 1 151 ? -1.892 -9.970 -15.380 1.00 48.34 151 PHE A C 1
ATOM 1189 O O . PHE A 1 151 ? -1.952 -10.901 -16.182 1.00 48.34 151 PHE A O 1
ATOM 1196 N N . PHE A 1 152 ? -1.023 -9.937 -14.379 1.00 45.78 152 PHE A N 1
ATOM 1197 C CA . PHE A 1 152 ? -0.122 -11.046 -14.102 1.00 45.78 152 PHE A CA 1
ATOM 1198 C C . PHE A 1 152 ? -0.326 -11.496 -12.661 1.00 45.78 152 PHE A C 1
ATOM 1200 O O . PHE A 1 152 ? -0.399 -10.629 -11.787 1.00 45.78 152 PHE A O 1
ATOM 1207 N N . PRO A 1 153 ? -0.386 -12.811 -12.390 1.00 40.84 153 PRO A N 1
ATOM 1208 C CA . PRO A 1 153 ? -0.167 -13.286 -11.036 1.00 40.84 153 PRO A CA 1
ATOM 1209 C C . PRO A 1 153 ? 1.250 -12.869 -10.627 1.00 40.84 153 PRO A C 1
ATOM 1211 O O . PRO A 1 153 ? 2.222 -13.193 -11.315 1.00 40.84 153 PRO A O 1
ATOM 1214 N N . ILE A 1 154 ? 1.382 -12.119 -9.532 1.00 46.91 154 ILE A N 1
ATOM 1215 C CA . ILE A 1 154 ? 2.706 -11.824 -8.975 1.00 46.91 154 ILE A CA 1
ATOM 1216 C C . ILE A 1 154 ? 3.222 -13.107 -8.321 1.00 46.91 154 ILE A C 1
ATOM 1218 O O . ILE A 1 154 ? 2.778 -13.495 -7.240 1.00 46.91 154 ILE A O 1
ATOM 1222 N N . VAL A 1 155 ? 4.159 -13.779 -8.991 1.00 44.12 155 VAL A N 1
ATOM 1223 C CA . VAL A 1 155 ? 4.885 -14.917 -8.423 1.00 44.12 155 VAL A CA 1
ATOM 1224 C C . VAL A 1 155 ? 6.078 -14.362 -7.654 1.00 44.12 155 VAL A C 1
ATOM 1226 O O . VAL A 1 155 ? 7.041 -13.884 -8.249 1.00 44.12 155 VAL A O 1
ATOM 1229 N N . PHE A 1 156 ? 6.012 -14.408 -6.326 1.00 39.03 156 PHE A N 1
ATOM 1230 C CA . PHE A 1 156 ? 7.172 -14.134 -5.482 1.00 39.03 156 PHE A CA 1
ATOM 1231 C C . PHE A 1 156 ? 8.180 -15.273 -5.685 1.00 39.03 156 PHE A C 1
ATOM 1233 O O . PHE A 1 156 ? 7.850 -16.433 -5.426 1.00 39.03 156 PHE A O 1
ATOM 1240 N N . SER A 1 157 ? 9.382 -14.977 -6.186 1.00 41.25 157 SER A N 1
ATOM 1241 C CA . SER A 1 157 ? 10.467 -15.963 -6.191 1.00 41.25 157 SER A CA 1
ATOM 1242 C C . SER A 1 157 ? 10.822 -16.301 -4.742 1.00 41.25 157 SER A C 1
ATOM 1244 O O . SER A 1 157 ? 11.051 -15.383 -3.952 1.00 41.25 157 SER A O 1
ATOM 1246 N N . GLN A 1 158 ? 10.816 -17.595 -4.407 1.00 34.66 158 GLN A N 1
ATOM 1247 C CA . GLN A 1 158 ? 11.328 -18.102 -3.129 1.00 34.66 158 GLN A CA 1
ATOM 1248 C C . GLN A 1 158 ? 12.826 -17.837 -2.990 1.00 34.66 158 GLN A C 1
ATOM 1250 O O . GLN A 1 158 ? 13.526 -17.907 -4.027 1.00 34.66 158 GLN A O 1
#

Foldseek 3Di:
DDDDDDDDDPPFDFDQAQKDWDDAPQKIWIDGLGSQWIKIARNPVRDIDDIDHHPFRFPARWYWEDAPRWIKIWGFGQAWDQDPVGTHGHRAIFIWTQDPPPRDTDHGQDDDDPQHWAPWDWYDDPRFIWIFTASDPDDDDPVNPVPGGDTDGPDRDD

Secondary structure (DSSP, 8-state):
------PPPTT--S---SEEEEEETTEEEEEETTTTEEEEEETTTTEEPPPEE-SSPB-S--EEEEETTEEEEEEEBSS-EE-SS-EE-TTPEEEEEEPTTT--BPSPB----SS--EEEEEEEETTEEEEEEESSSS---GGGTTTS----------

Organism: NCBI:txid115979

pLDDT: mean 80.57, std 16.47, range [34.66, 97.75]